Protein AF-A0A521Z301-F1 (afdb_monomer_lite)

Foldseek 3Di:
DDDDDLLRVQCVQWWDDWCVVVVVVCVVVVNWDPFPQPPDPQDQDTKTWTQPLLQVQLVVVVWTWTDDPRIIITRQRVDDPDDSSPRVSSVSSSDPDDPPDPPDD

Radius of gyration: 15.21 Å; chains: 1; bounding box: 44×51×29 Å

Secondary structure (DSSP, 8-state):
-PPPPHHHHHHHHHEEEE-HHHHHHHHHTT-PPPPS-TT------EEEEE-HHHHHHHHHTT--EEEETTEEEEEESS-SS--GGG-HHHHHHTSPPPPPP----

pLDDT: mean 81.34, std 13.95, range [42.44, 96.69]

Sequence (105 aa):
MKRPSALQRFIAENVFSRCGQAVTRLSEAGLLPRPEIPGSEAEVREWWLVSPLAARALRAAGEPVLQFCELYLWGRTQARGSSLEDDPALAAAAKPAEPPAPTGW

Structure (mmCIF, N/CA/C/O backbone):
data_AF-A0A521Z301-F1
#
_entry.id   AF-A0A521Z301-F1
#
loop_
_atom_site.group_PDB
_atom_site.id
_atom_site.type_symbol
_atom_site.label_atom_id
_atom_site.label_alt_id
_atom_site.label_comp_id
_atom_site.label_asym_id
_atom_site.label_entity_id
_atom_site.label_seq_id
_atom_site.pdbx_PDB_ins_code
_atom_site.Cartn_x
_atom_site.Cartn_y
_atom_site.Cartn_z
_atom_site.occupancy
_atom_site.B_iso_or_equiv
_atom_site.auth_seq_id
_atom_site.auth_comp_id
_atom_site.auth_asym_id
_atom_site.auth_atom_id
_atom_site.pdbx_PDB_model_num
ATOM 1 N N . MET A 1 1 ? 26.891 -1.519 -15.359 1.00 51.81 1 MET A N 1
ATOM 2 C CA . MET A 1 1 ? 25.597 -1.682 -14.653 1.00 51.81 1 MET A CA 1
ATOM 3 C C . MET A 1 1 ? 24.639 -0.601 -15.148 1.00 51.81 1 MET A C 1
ATOM 5 O O . MET A 1 1 ? 25.043 0.556 -15.175 1.00 51.81 1 MET A O 1
ATOM 9 N N . LYS A 1 2 ? 23.430 -0.952 -15.614 1.00 64.31 2 LYS A N 1
ATOM 10 C CA . LYS A 1 2 ? 22.402 0.037 -16.007 1.00 64.31 2 LYS A CA 1
ATOM 11 C C . LYS A 1 2 ? 21.871 0.738 -14.750 1.00 64.31 2 LYS A C 1
ATOM 13 O O . LYS A 1 2 ? 21.677 0.079 -13.734 1.00 64.31 2 LYS A O 1
ATOM 18 N N . ARG A 1 3 ? 21.658 2.058 -14.808 1.00 70.31 3 ARG A N 1
ATOM 19 C CA . ARG A 1 3 ? 20.988 2.791 -13.721 1.00 70.31 3 ARG A CA 1
ATOM 20 C C . ARG A 1 3 ? 19.519 2.349 -13.648 1.00 70.31 3 ARG A C 1
ATOM 22 O O . ARG A 1 3 ? 18.899 2.273 -14.709 1.00 70.31 3 ARG A O 1
ATOM 29 N N . PRO A 1 4 ? 18.975 2.081 -12.448 1.00 79.19 4 PRO A N 1
ATOM 30 C CA . PRO A 1 4 ? 17.565 1.744 -12.299 1.00 79.19 4 PRO A CA 1
ATOM 31 C C . PRO A 1 4 ? 16.688 2.926 -12.720 1.00 79.19 4 PRO A C 1
ATOM 33 O O . PRO A 1 4 ? 17.059 4.088 -12.500 1.00 79.19 4 PRO A O 1
ATOM 36 N N . SER A 1 5 ? 15.543 2.626 -13.335 1.00 88.69 5 SER A N 1
ATOM 37 C CA . SER A 1 5 ? 14.549 3.634 -13.715 1.00 88.69 5 SER A CA 1
ATOM 38 C C . SER A 1 5 ? 13.972 4.335 -12.476 1.00 88.69 5 SER A C 1
ATOM 40 O O . SER A 1 5 ? 14.096 3.844 -11.351 1.00 88.69 5 SER A O 1
ATOM 42 N N . ALA A 1 6 ? 13.333 5.495 -12.668 1.00 89.38 6 ALA A N 1
ATOM 43 C CA . ALA A 1 6 ? 12.657 6.201 -11.575 1.00 89.38 6 ALA A CA 1
ATOM 44 C C . ALA A 1 6 ? 11.604 5.310 -10.893 1.00 89.38 6 ALA A C 1
ATOM 46 O O . ALA A 1 6 ? 11.537 5.269 -9.669 1.00 89.38 6 ALA A O 1
ATOM 47 N N . LEU A 1 7 ? 10.869 4.524 -11.687 1.00 91.62 7 LEU A N 1
ATOM 48 C CA . LEU A 1 7 ? 9.900 3.550 -11.196 1.00 91.62 7 LEU A CA 1
ATOM 49 C C . LEU A 1 7 ? 10.560 2.433 -10.380 1.00 91.62 7 LEU A C 1
ATOM 51 O O . LEU A 1 7 ? 10.119 2.147 -9.275 1.00 91.62 7 LEU A O 1
ATOM 55 N N . GLN A 1 8 ? 11.647 1.841 -10.878 1.00 92.56 8 GLN A N 1
ATOM 56 C CA . GLN A 1 8 ? 12.361 0.782 -10.156 1.00 92.56 8 GLN A CA 1
ATOM 57 C C . GLN A 1 8 ? 12.890 1.269 -8.805 1.00 92.56 8 GLN A C 1
ATOM 59 O O . GLN A 1 8 ? 12.795 0.555 -7.809 1.00 92.56 8 GLN A O 1
ATOM 64 N N . ARG A 1 9 ? 13.415 2.499 -8.755 1.00 93.00 9 ARG A N 1
ATOM 65 C CA . ARG A 1 9 ? 13.851 3.116 -7.499 1.00 93.00 9 ARG A CA 1
ATOM 66 C C . ARG A 1 9 ? 12.673 3.360 -6.559 1.00 93.00 9 ARG A C 1
ATOM 68 O O . ARG A 1 9 ? 12.747 2.988 -5.396 1.00 93.00 9 ARG A O 1
ATOM 75 N N . PHE A 1 10 ? 11.582 3.921 -7.078 1.00 94.00 10 PHE A N 1
ATOM 76 C CA . PHE A 1 10 ? 10.375 4.169 -6.299 1.00 94.00 10 PHE A CA 1
ATOM 77 C C . PHE A 1 10 ? 9.824 2.882 -5.679 1.00 94.00 10 PHE A C 1
ATOM 79 O O . PHE A 1 10 ? 9.558 2.858 -4.480 1.00 94.00 10 PHE A O 1
ATOM 86 N N . ILE A 1 11 ? 9.715 1.806 -6.465 1.00 94.81 11 ILE A N 1
ATOM 87 C CA . ILE A 1 11 ? 9.279 0.488 -5.988 1.00 94.81 11 ILE A CA 1
ATOM 88 C C . ILE A 1 11 ? 10.215 -0.009 -4.886 1.00 94.81 11 ILE A C 1
ATOM 90 O O . ILE A 1 11 ? 9.740 -0.349 -3.808 1.00 94.81 11 ILE A O 1
ATOM 94 N N . ALA A 1 12 ? 11.529 0.002 -5.121 1.00 94.94 12 ALA A N 1
ATOM 95 C CA . ALA A 1 12 ? 12.510 -0.495 -4.157 1.00 94.94 12 ALA A CA 1
ATOM 96 C C . ALA A 1 12 ? 12.494 0.264 -2.817 1.00 94.94 12 ALA A C 1
ATOM 98 O O . ALA A 1 12 ? 12.773 -0.321 -1.774 1.00 94.94 12 ALA A O 1
ATOM 99 N N . GLU A 1 13 ? 12.177 1.557 -2.837 1.00 95.56 13 GLU A N 1
ATOM 100 C CA . GLU A 1 13 ? 12.157 2.409 -1.644 1.00 95.56 13 GLU A CA 1
ATOM 101 C C . GLU A 1 13 ? 10.798 2.419 -0.928 1.00 95.56 13 GLU A C 1
ATOM 103 O O . GLU A 1 13 ? 10.737 2.731 0.261 1.00 95.56 13 GLU A O 1
ATOM 108 N N . ASN A 1 14 ? 9.702 2.113 -1.633 1.00 96.69 14 ASN A N 1
ATOM 109 C CA . ASN A 1 14 ? 8.352 2.398 -1.141 1.00 96.69 14 ASN A CA 1
ATOM 110 C C . ASN A 1 14 ? 7.366 1.228 -1.200 1.00 96.69 14 ASN A C 1
ATOM 112 O O . ASN A 1 14 ? 6.263 1.364 -0.670 1.00 96.69 14 ASN A O 1
ATOM 116 N N . VAL A 1 15 ? 7.725 0.101 -1.813 1.00 95.94 15 VAL A N 1
ATOM 117 C CA . VAL A 1 15 ? 6.896 -1.108 -1.879 1.00 95.94 15 VAL A CA 1
ATOM 118 C C . VAL A 1 15 ? 7.664 -2.253 -1.233 1.00 95.94 15 VAL A C 1
ATOM 120 O O . VAL A 1 15 ? 8.750 -2.613 -1.678 1.00 95.94 15 VAL A O 1
ATOM 123 N N . PHE A 1 16 ? 7.108 -2.823 -0.165 1.00 95.12 16 PHE A N 1
ATOM 124 C CA . PHE A 1 16 ? 7.853 -3.725 0.712 1.00 95.12 16 PHE A CA 1
ATOM 125 C C . PHE A 1 16 ? 7.492 -5.192 0.497 1.00 95.12 16 PHE A C 1
ATOM 127 O O . PHE A 1 16 ? 8.274 -5.960 -0.057 1.00 95.12 16 PHE A O 1
ATOM 134 N N . SER A 1 17 ? 6.319 -5.615 0.967 1.00 93.19 17 SER A N 1
ATOM 135 C CA . SER A 1 17 ? 5.947 -7.028 0.995 1.00 93.19 17 SER A CA 1
ATOM 136 C C . SER A 1 17 ? 4.483 -7.236 0.655 1.00 93.19 17 SER A C 1
ATOM 138 O O . SER A 1 17 ? 3.610 -6.458 1.041 1.00 93.19 17 SER A O 1
ATOM 140 N N . ARG A 1 18 ? 4.205 -8.327 -0.060 1.00 92.69 18 ARG A N 1
ATOM 141 C CA . ARG A 1 18 ? 2.837 -8.773 -0.307 1.00 92.69 18 ARG A CA 1
ATOM 142 C C . ARG A 1 18 ? 2.250 -9.313 0.996 1.00 92.69 18 ARG A C 1
ATOM 144 O O . ARG A 1 18 ? 2.799 -10.232 1.597 1.00 92.69 18 ARG A O 1
ATOM 151 N N . CYS A 1 19 ? 1.117 -8.769 1.417 1.00 91.06 19 CYS A N 1
ATOM 152 C CA . CYS A 1 19 ? 0.522 -8.989 2.736 1.00 91.06 19 CYS A CA 1
ATOM 153 C C . CYS A 1 19 ? -0.938 -9.476 2.675 1.00 91.06 19 CYS A C 1
ATOM 155 O O . CYS A 1 19 ? -1.682 -9.344 3.644 1.00 91.06 19 CYS A O 1
ATOM 157 N N . GLY A 1 20 ? -1.341 -10.102 1.562 1.00 85.88 20 GLY A N 1
ATOM 158 C CA . GLY A 1 20 ? -2.712 -10.585 1.338 1.00 85.88 20 GLY A CA 1
ATOM 159 C C . GLY A 1 20 ? -3.282 -11.436 2.477 1.00 85.88 20 GLY A C 1
ATOM 160 O O . GLY A 1 20 ? -4.380 -11.157 2.937 1.00 85.88 20 GLY A O 1
ATOM 161 N N . GLN A 1 21 ? -2.525 -12.410 3.001 1.00 86.56 21 GLN A N 1
ATOM 162 C CA . GLN A 1 21 ? -3.006 -13.243 4.115 1.00 86.56 21 GLN A CA 1
ATOM 163 C C . GLN A 1 21 ? -3.237 -12.451 5.408 1.00 86.56 21 GLN A C 1
ATOM 165 O O . GLN A 1 21 ? -4.176 -12.745 6.144 1.00 86.56 21 GLN A O 1
ATOM 170 N N . ALA A 1 22 ? -2.395 -11.453 5.695 1.00 86.19 22 ALA A N 1
ATOM 171 C CA . ALA A 1 22 ? -2.574 -10.602 6.866 1.00 86.19 22 ALA A CA 1
ATOM 172 C C . ALA A 1 22 ? -3.857 -9.773 6.732 1.00 86.19 22 ALA A C 1
ATOM 174 O O . ALA A 1 22 ? -4.655 -9.730 7.663 1.00 86.19 22 ALA A O 1
ATOM 175 N N . VAL A 1 23 ? -4.096 -9.201 5.547 1.00 85.19 23 VAL A N 1
ATOM 176 C CA . VAL A 1 23 ? -5.333 -8.473 5.240 1.00 85.19 23 VAL A CA 1
ATOM 177 C C . VAL A 1 23 ? -6.556 -9.381 5.359 1.00 85.19 23 VAL A C 1
ATOM 179 O O . VAL A 1 23 ? -7.512 -9.002 6.027 1.00 85.19 23 VAL A O 1
ATOM 182 N N . THR A 1 24 ? -6.521 -10.596 4.804 1.00 83.88 24 THR A N 1
ATOM 183 C CA . THR A 1 24 ? -7.621 -11.567 4.938 1.00 83.88 24 THR A CA 1
ATOM 184 C C . THR A 1 24 ? -7.943 -11.853 6.404 1.00 83.88 24 THR A C 1
ATOM 186 O O . THR A 1 24 ? -9.094 -11.713 6.803 1.00 83.88 24 THR A O 1
ATOM 189 N N . ARG A 1 25 ? -6.936 -12.151 7.236 1.00 85.44 25 ARG A N 1
ATOM 190 C CA . ARG A 1 25 ? -7.148 -12.429 8.668 1.00 85.44 25 ARG A CA 1
ATOM 191 C C . ARG A 1 25 ? -7.688 -11.225 9.435 1.00 85.44 25 ARG A C 1
ATOM 193 O O . ARG A 1 25 ? -8.554 -11.382 10.288 1.00 85.44 25 ARG A O 1
ATOM 200 N N . LEU A 1 26 ? -7.199 -10.021 9.135 1.00 83.94 26 LEU A N 1
ATOM 201 C CA . LEU A 1 26 ? -7.738 -8.791 9.720 1.00 83.94 26 LEU A CA 1
ATOM 202 C C . LEU A 1 26 ? -9.196 -8.569 9.294 1.00 83.94 26 LEU A C 1
ATOM 204 O O . LEU A 1 26 ? -9.997 -8.103 10.100 1.00 83.94 26 LEU A O 1
ATOM 208 N N . SER A 1 27 ? -9.554 -8.928 8.057 1.00 81.62 27 SER A N 1
ATOM 209 C CA . SER A 1 27 ? -10.930 -8.843 7.558 1.00 81.62 27 SER A CA 1
ATOM 210 C C . SER A 1 27 ? -11.849 -9.803 8.300 1.00 81.62 27 SER A C 1
ATOM 212 O O . SER A 1 27 ? -12.919 -9.404 8.747 1.00 81.62 27 SER A O 1
ATOM 214 N N . GLU A 1 28 ? -11.428 -11.060 8.437 1.00 82.88 28 GLU A N 1
ATOM 215 C CA . GLU A 1 28 ? -12.167 -12.113 9.142 1.00 82.88 28 GLU A CA 1
ATOM 216 C C . GLU A 1 28 ? -12.362 -11.771 10.623 1.00 82.88 28 GLU A C 1
ATOM 218 O O . GLU A 1 28 ? -13.409 -12.058 11.195 1.00 82.88 28 GLU A O 1
ATOM 223 N N . ALA A 1 29 ? -11.385 -11.091 11.228 1.00 84.62 29 ALA A N 1
ATOM 224 C CA . ALA A 1 29 ? -11.472 -10.579 12.591 1.00 84.62 29 ALA A CA 1
ATOM 225 C C . ALA A 1 29 ? -12.326 -9.299 12.726 1.00 84.62 29 ALA A C 1
ATOM 227 O O . ALA A 1 29 ? -12.481 -8.791 13.834 1.00 84.62 29 ALA A O 1
ATOM 228 N N . GLY A 1 30 ? -12.856 -8.748 11.627 1.00 81.56 30 GLY A N 1
ATOM 229 C CA . GLY A 1 30 ? -13.634 -7.504 11.637 1.00 81.56 30 GLY A CA 1
ATOM 230 C C . GLY A 1 30 ? -12.805 -6.248 11.926 1.00 81.56 30 GLY A C 1
ATOM 231 O O . GLY A 1 30 ? -13.355 -5.232 12.342 1.00 81.56 30 GLY A O 1
ATOM 232 N N . LEU A 1 31 ? -11.486 -6.312 11.729 1.00 79.94 31 LEU A N 1
ATOM 233 C CA . LEU A 1 31 ? -10.540 -5.246 12.065 1.00 79.94 31 LEU A CA 1
ATOM 234 C C . LEU A 1 31 ? -10.171 -4.361 10.869 1.00 79.94 31 LEU A C 1
ATOM 236 O O . LEU A 1 31 ? -9.522 -3.340 11.068 1.00 79.94 31 LEU A O 1
ATOM 240 N N . LEU A 1 32 ? -10.556 -4.718 9.638 1.00 72.44 32 LEU A N 1
ATOM 241 C CA . LEU A 1 32 ? -10.315 -3.854 8.481 1.00 72.44 32 LEU A CA 1
ATOM 242 C C . LEU A 1 32 ? -11.236 -2.627 8.484 1.00 72.44 32 LEU A C 1
ATOM 244 O O . LEU A 1 32 ? -12.455 -2.798 8.390 1.00 72.44 32 LEU A O 1
ATOM 248 N N . PRO A 1 33 ? -10.691 -1.390 8.497 1.00 65.50 33 PRO A N 1
ATOM 249 C CA . PRO A 1 33 ? -11.476 -0.243 8.074 1.00 65.50 33 PRO A CA 1
ATOM 250 C C . PRO A 1 33 ? -11.863 -0.466 6.607 1.00 65.50 33 PRO A C 1
ATOM 252 O O . PRO A 1 33 ? -11.057 -0.962 5.815 1.00 65.50 33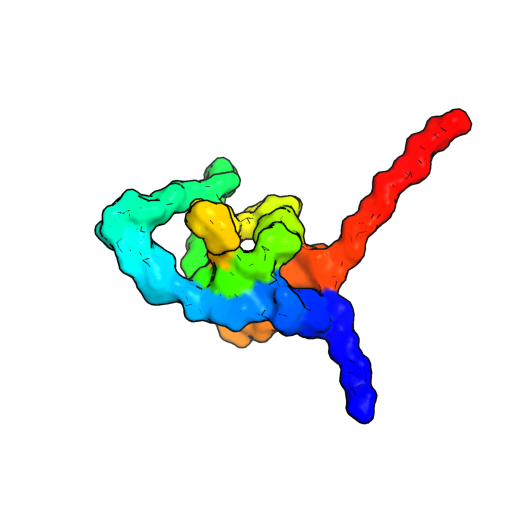 PRO A O 1
ATOM 255 N N . ARG A 1 34 ? -13.111 -0.152 6.232 1.00 58.47 34 ARG A N 1
ATOM 256 C CA . ARG A 1 34 ? -13.512 -0.217 4.819 1.00 58.47 34 ARG A CA 1
ATOM 257 C C . ARG A 1 34 ? -12.538 0.642 3.999 1.00 58.47 34 ARG A C 1
ATOM 259 O O . ARG A 1 34 ? -12.218 1.741 4.450 1.00 58.47 34 ARG A O 1
ATOM 266 N N . PRO A 1 35 ? -12.073 0.177 2.825 1.00 58.12 35 PRO A N 1
ATOM 267 C CA . PRO A 1 35 ? -11.244 1.004 1.960 1.00 58.12 35 PRO A CA 1
ATOM 268 C C . PRO A 1 35 ? -11.947 2.337 1.689 1.00 58.12 35 PRO A C 1
ATOM 270 O O . PRO A 1 35 ? -13.140 2.361 1.389 1.00 58.12 35 PRO A O 1
ATOM 273 N N . GLU A 1 36 ? -11.208 3.438 1.824 1.00 55.84 36 GLU A N 1
ATOM 274 C CA . GLU A 1 36 ? -11.698 4.822 1.713 1.00 55.84 36 GLU A CA 1
ATOM 275 C C . GLU A 1 36 ? -12.030 5.225 0.263 1.00 55.84 36 GLU A C 1
ATOM 277 O O . GLU A 1 36 ? -11.797 6.363 -0.133 1.00 55.84 36 GLU A O 1
ATOM 282 N N . ILE A 1 37 ? -12.553 4.311 -0.560 1.00 55.94 37 ILE A N 1
ATOM 283 C CA . ILE A 1 37 ? -12.990 4.643 -1.916 1.00 55.94 37 ILE A CA 1
ATOM 284 C C . ILE A 1 37 ? -14.518 4.625 -1.970 1.00 55.94 37 ILE A C 1
ATOM 286 O O . ILE A 1 37 ? -15.126 3.549 -1.951 1.00 55.94 37 ILE A O 1
ATOM 290 N N . PRO A 1 38 ? -15.168 5.796 -2.070 1.00 42.44 38 PRO A N 1
ATOM 291 C CA . PRO A 1 38 ? -16.594 5.873 -2.345 1.00 42.44 38 PRO A CA 1
ATOM 292 C C . PRO A 1 38 ? -16.912 5.173 -3.678 1.00 42.44 38 PRO A C 1
ATOM 294 O O . PRO A 1 38 ? -16.408 5.574 -4.722 1.00 42.44 38 PRO A O 1
ATOM 297 N N . GLY A 1 39 ? -17.742 4.125 -3.651 1.00 49.72 39 GLY A N 1
ATOM 298 C CA . GLY A 1 39 ? -18.280 3.488 -4.864 1.00 49.72 39 GLY A CA 1
ATOM 299 C C . GLY A 1 39 ? -17.344 2.536 -5.622 1.00 49.72 39 GLY A C 1
ATOM 300 O O . GLY A 1 39 ? -17.678 2.134 -6.732 1.00 49.72 39 GLY A O 1
ATOM 301 N N . SER A 1 40 ? -16.195 2.147 -5.061 1.00 51.94 40 SER A N 1
ATOM 302 C CA . SER A 1 40 ? -15.308 1.176 -5.715 1.00 51.94 40 SER A CA 1
ATOM 303 C C . SER A 1 40 ? -15.824 -0.256 -5.562 1.00 51.94 40 SER A C 1
ATOM 305 O O . SER A 1 40 ? -15.563 -0.916 -4.558 1.00 51.94 40 SER A O 1
ATOM 307 N N . GLU A 1 41 ? -16.469 -0.770 -6.607 1.00 49.22 41 GLU A N 1
ATOM 308 C CA . GLU A 1 41 ? -16.672 -2.211 -6.832 1.00 49.22 41 GLU A CA 1
ATOM 309 C C . GLU A 1 41 ? -15.379 -2.933 -7.272 1.00 49.22 41 GLU A C 1
ATOM 311 O O . GLU A 1 41 ? -15.402 -4.130 -7.559 1.00 49.22 41 GLU A O 1
ATOM 316 N N . ALA A 1 42 ? -14.240 -2.229 -7.359 1.00 58.31 42 ALA A N 1
ATOM 317 C CA . ALA A 1 42 ? -12.998 -2.806 -7.855 1.00 58.31 42 ALA A CA 1
ATOM 318 C C . ALA A 1 42 ? -12.492 -3.920 -6.925 1.00 58.31 42 ALA A C 1
ATOM 320 O O . ALA A 1 42 ? -12.100 -3.692 -5.779 1.00 58.31 42 ALA A O 1
ATOM 321 N N . GLU A 1 43 ? -12.490 -5.144 -7.449 1.00 72.50 43 GLU A N 1
ATOM 322 C CA . GLU A 1 43 ? -11.995 -6.322 -6.750 1.00 72.50 43 GLU A CA 1
ATOM 323 C C . GLU A 1 43 ? -10.475 -6.209 -6.550 1.00 72.50 43 GLU A C 1
ATOM 325 O O . GLU A 1 43 ? -9.693 -6.313 -7.500 1.00 72.50 43 GLU A O 1
ATOM 330 N N . VAL A 1 44 ? -10.043 -6.000 -5.304 1.00 82.38 44 VAL A N 1
ATOM 331 C CA . VAL A 1 44 ? -8.617 -5.989 -4.961 1.00 82.38 44 VAL A CA 1
ATOM 332 C C . VAL A 1 44 ? -8.047 -7.398 -5.106 1.00 82.38 44 VAL A C 1
ATOM 334 O O . VAL A 1 44 ? -8.514 -8.343 -4.472 1.00 82.38 44 VAL A O 1
ATOM 337 N N . ARG A 1 45 ? -7.009 -7.539 -5.935 1.00 83.62 45 ARG A N 1
ATOM 338 C CA . ARG A 1 45 ? -6.392 -8.832 -6.267 1.00 83.62 45 ARG A CA 1
ATOM 339 C C . ARG A 1 45 ? -5.185 -9.149 -5.393 1.00 83.62 45 ARG A C 1
ATOM 341 O O . ARG A 1 45 ? -4.946 -10.308 -5.056 1.00 83.62 45 ARG A O 1
ATOM 348 N N . GLU A 1 46 ? -4.411 -8.132 -5.031 1.00 89.56 46 GLU A N 1
ATOM 349 C CA . GLU A 1 46 ? -3.238 -8.267 -4.168 1.00 89.56 46 GLU A CA 1
ATOM 350 C C . GLU A 1 46 ? -3.187 -7.137 -3.153 1.00 89.56 46 GLU A C 1
ATOM 352 O O . GLU A 1 46 ? -3.628 -6.030 -3.431 1.00 89.56 46 GLU A O 1
ATOM 357 N N . TRP A 1 47 ? -2.584 -7.411 -2.001 1.00 91.56 47 TRP A N 1
ATOM 358 C CA . TRP A 1 47 ? -2.305 -6.401 -0.988 1.00 91.56 47 TRP A CA 1
ATOM 359 C C . TRP A 1 47 ? -0.806 -6.301 -0.765 1.00 91.56 47 TRP A C 1
ATOM 361 O O . TRP A 1 47 ? -0.142 -7.332 -0.623 1.00 91.56 47 TRP A O 1
ATOM 371 N N . TRP A 1 48 ? -0.298 -5.075 -0.716 1.00 94.69 48 TRP A N 1
ATOM 372 C CA . TRP A 1 48 ? 1.115 -4.757 -0.558 1.00 94.69 48 TRP A CA 1
ATOM 373 C C . TRP A 1 48 ? 1.318 -3.740 0.560 1.00 94.69 48 TRP A C 1
ATOM 375 O O . TRP A 1 48 ? 0.648 -2.712 0.597 1.00 94.69 48 TRP A O 1
ATOM 385 N N . LEU A 1 49 ? 2.265 -4.006 1.457 1.00 95.88 49 LEU A N 1
ATOM 386 C CA . LEU A 1 49 ? 2.740 -3.023 2.422 1.00 95.88 49 LEU A CA 1
ATOM 387 C C . LEU A 1 49 ? 3.566 -1.968 1.683 1.00 95.88 49 LEU A C 1
ATOM 389 O O . LEU A 1 49 ? 4.491 -2.314 0.942 1.00 95.88 49 LEU A O 1
ATOM 393 N N . VAL A 1 50 ? 3.249 -0.696 1.908 1.00 96.62 50 VAL A N 1
ATOM 394 C CA . VAL A 1 50 ? 3.891 0.437 1.235 1.00 96.62 50 VAL A CA 1
ATOM 395 C C . VAL A 1 50 ? 4.288 1.534 2.220 1.00 96.62 50 VAL A C 1
ATOM 397 O O . VAL A 1 50 ? 3.810 1.584 3.354 1.00 96.62 50 VAL A O 1
ATOM 400 N N . SER A 1 51 ? 5.186 2.419 1.793 1.00 96.38 51 SER A N 1
ATOM 401 C CA . SER A 1 51 ? 5.586 3.588 2.579 1.00 96.38 51 SER A CA 1
ATOM 402 C C . SER A 1 51 ? 4.461 4.635 2.642 1.00 96.38 51 SER A C 1
ATOM 404 O O . SER A 1 51 ? 3.579 4.652 1.774 1.00 96.38 51 SER A O 1
ATOM 406 N N . PRO A 1 52 ? 4.513 5.587 3.595 1.00 94.81 52 PRO A N 1
ATOM 407 C CA . PRO A 1 52 ? 3.579 6.714 3.625 1.00 94.81 52 PRO A CA 1
ATOM 408 C C . PRO A 1 52 ? 3.605 7.559 2.340 1.00 94.81 52 PRO A C 1
ATOM 410 O O . PRO A 1 52 ? 2.583 8.117 1.943 1.00 94.81 52 PRO A O 1
ATOM 413 N N . LEU A 1 53 ? 4.766 7.657 1.680 1.00 94.06 53 LEU A N 1
ATOM 414 C CA . LEU A 1 53 ? 4.916 8.401 0.429 1.00 94.06 53 LEU A CA 1
ATOM 415 C C . LEU A 1 53 ? 4.155 7.710 -0.707 1.00 94.06 53 LEU A C 1
ATOM 417 O O . LEU A 1 53 ? 3.348 8.354 -1.380 1.00 94.06 53 LEU A O 1
ATOM 421 N N . ALA A 1 54 ? 4.353 6.400 -0.875 1.00 94.88 54 ALA A N 1
ATOM 422 C CA . ALA A 1 54 ? 3.609 5.632 -1.868 1.00 94.88 54 ALA A CA 1
ATOM 423 C C . ALA A 1 54 ? 2.113 5.614 -1.567 1.00 94.88 54 ALA A C 1
ATOM 425 O O . ALA A 1 54 ? 1.318 5.831 -2.473 1.00 94.88 54 ALA A O 1
ATOM 426 N N . ALA A 1 55 ? 1.719 5.454 -0.304 1.00 93.62 55 ALA A N 1
ATOM 427 C CA . ALA A 1 55 ? 0.320 5.494 0.107 1.00 93.62 55 ALA A CA 1
ATOM 428 C C . ALA A 1 55 ? -0.388 6.788 -0.327 1.00 93.62 55 ALA A C 1
ATOM 430 O O . ALA A 1 55 ? -1.495 6.739 -0.860 1.00 93.62 55 ALA A O 1
ATOM 431 N N . ARG A 1 56 ? 0.253 7.949 -0.133 1.00 91.62 56 ARG A N 1
ATOM 432 C CA . ARG A 1 56 ? -0.293 9.248 -0.562 1.00 91.62 56 ARG A CA 1
ATOM 433 C C . ARG A 1 56 ? -0.449 9.328 -2.075 1.00 91.62 56 ARG A C 1
ATOM 435 O O . ARG A 1 56 ? -1.502 9.743 -2.550 1.00 91.62 56 ARG A O 1
ATOM 442 N N . ALA A 1 57 ? 0.578 8.924 -2.815 1.00 91.69 57 ALA A N 1
ATOM 443 C CA . ALA A 1 57 ? 0.562 8.967 -4.272 1.00 91.69 57 ALA A CA 1
ATOM 444 C C . ALA A 1 57 ? -0.488 8.011 -4.868 1.00 91.69 57 ALA A C 1
ATOM 446 O O . ALA A 1 57 ? -1.233 8.394 -5.764 1.00 91.69 57 ALA A O 1
ATOM 447 N N . LEU A 1 58 ? -0.606 6.801 -4.31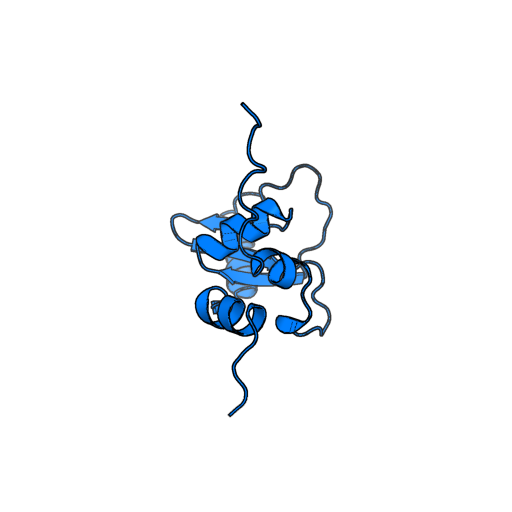9 1.00 91.75 58 LEU A N 1
ATOM 448 C CA . LEU A 1 58 ? -1.583 5.794 -4.739 1.00 91.75 58 LEU A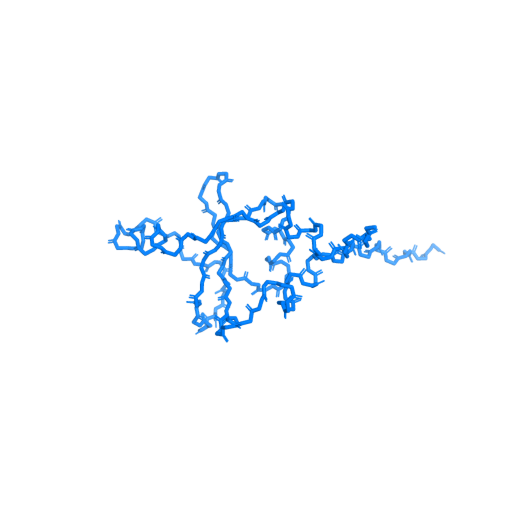 CA 1
ATOM 449 C C . LEU A 1 58 ? -3.020 6.237 -4.436 1.00 91.75 58 LEU A C 1
ATOM 451 O O . LEU A 1 58 ? -3.881 6.140 -5.305 1.00 91.75 58 LEU A O 1
ATOM 455 N N . ARG A 1 59 ? -3.272 6.831 -3.262 1.00 89.38 59 ARG A N 1
ATOM 456 C CA . ARG A 1 59 ? -4.572 7.455 -2.953 1.00 89.38 59 ARG A CA 1
ATOM 457 C C . ARG A 1 59 ? -4.918 8.576 -3.929 1.00 89.38 59 ARG A C 1
ATOM 459 O O . ARG A 1 59 ? -6.047 8.643 -4.398 1.00 89.38 59 ARG A O 1
ATOM 466 N N . ALA A 1 60 ? -3.951 9.436 -4.257 1.00 87.44 60 ALA A N 1
ATOM 467 C CA . ALA A 1 60 ? -4.150 10.499 -5.242 1.00 87.44 60 ALA A CA 1
ATOM 468 C C . ALA A 1 60 ? -4.449 9.946 -6.649 1.00 87.44 60 ALA A C 1
ATOM 470 O O . ALA A 1 60 ? -5.158 10.589 -7.417 1.00 87.44 60 ALA A O 1
ATOM 471 N N . ALA A 1 61 ? -3.957 8.744 -6.963 1.00 86.12 61 ALA A N 1
ATOM 472 C CA . ALA A 1 61 ? -4.268 8.010 -8.187 1.00 86.12 61 ALA A CA 1
ATOM 473 C C . ALA A 1 61 ? -5.597 7.223 -8.127 1.00 86.12 61 ALA A C 1
ATOM 475 O O . ALA A 1 61 ? -5.955 6.576 -9.107 1.00 86.12 61 ALA A O 1
ATOM 476 N N . GLY A 1 62 ? -6.336 7.277 -7.011 1.00 85.38 62 GLY A N 1
ATOM 477 C CA . GLY A 1 62 ? -7.608 6.569 -6.834 1.00 85.38 62 GLY A CA 1
ATOM 478 C C . GLY A 1 62 ? -7.473 5.087 -6.470 1.00 85.38 62 GLY A C 1
ATOM 479 O O . GLY A 1 62 ? -8.464 4.361 -6.507 1.00 85.38 62 GLY A O 1
ATOM 480 N N . GLU A 1 63 ? -6.275 4.624 -6.111 1.00 88.75 63 GLU A N 1
ATOM 481 C CA . GLU A 1 63 ? -6.047 3.236 -5.708 1.00 88.75 63 GLU A CA 1
ATOM 482 C C . GLU A 1 63 ? -6.473 2.971 -4.253 1.00 88.75 63 GLU A C 1
ATOM 484 O O . GLU A 1 63 ? -6.338 3.846 -3.386 1.00 88.75 63 GLU A O 1
ATOM 489 N N . PRO A 1 64 ? -6.929 1.743 -3.933 1.00 88.50 64 PRO A N 1
ATOM 490 C CA . PRO A 1 64 ? -7.324 1.402 -2.576 1.00 88.50 64 PRO A CA 1
ATOM 491 C C . PRO A 1 64 ? -6.107 1.352 -1.671 1.00 88.50 64 PRO A C 1
ATOM 493 O O . PRO A 1 64 ? -5.175 0.588 -1.903 1.00 88.50 64 PRO A O 1
ATOM 496 N N . VAL A 1 65 ? -6.135 2.127 -0.591 1.00 90.44 65 VAL A N 1
ATOM 497 C CA . VAL A 1 65 ? -5.103 2.081 0.444 1.00 90.44 65 VAL A CA 1
ATOM 498 C C . VAL A 1 65 ? -5.766 2.007 1.809 1.00 90.44 65 VAL A C 1
ATOM 500 O O . VAL A 1 65 ? -6.452 2.938 2.231 1.00 90.44 65 VAL A O 1
ATOM 503 N N . LEU A 1 66 ? -5.540 0.897 2.506 1.00 88.44 66 LEU A N 1
ATOM 504 C CA . LEU A 1 66 ? -5.912 0.734 3.906 1.00 88.44 66 LEU A CA 1
ATOM 505 C C . LEU A 1 66 ? -4.831 1.347 4.788 1.00 88.44 66 LEU A C 1
ATOM 507 O O . LEU A 1 66 ? -3.640 1.226 4.494 1.00 88.44 66 LEU A O 1
ATOM 511 N N . GLN A 1 67 ? -5.247 1.958 5.892 1.00 87.88 67 GLN A N 1
ATOM 512 C CA . GLN A 1 67 ? -4.336 2.497 6.890 1.00 87.88 67 GLN A CA 1
ATOM 513 C C . GLN A 1 67 ? -4.638 1.919 8.267 1.00 87.88 67 GLN A C 1
ATOM 515 O O . GLN A 1 67 ? -5.782 1.899 8.715 1.00 87.88 67 GLN A O 1
ATOM 520 N N . PHE A 1 68 ? -3.579 1.478 8.935 1.00 83.50 68 PHE A N 1
ATOM 521 C CA . PHE A 1 68 ? -3.594 0.903 10.270 1.00 83.50 68 PHE A CA 1
ATOM 522 C C . PHE A 1 68 ? -2.506 1.540 11.107 1.00 83.50 68 PHE A C 1
ATOM 524 O O . PHE A 1 68 ? -1.352 1.110 11.062 1.00 83.50 68 PHE A O 1
ATOM 531 N N . CYS A 1 69 ? -2.874 2.570 11.866 1.00 85.12 69 CYS A N 1
ATOM 532 C CA . CYS A 1 69 ? -1.899 3.421 12.539 1.00 85.12 69 CYS A CA 1
ATOM 533 C C . CYS A 1 69 ? -0.861 3.925 11.510 1.00 85.12 69 CYS A C 1
ATOM 535 O O . CYS A 1 69 ? -1.220 4.644 10.575 1.00 85.12 69 CYS A O 1
ATOM 537 N N . GLU A 1 70 ? 0.389 3.481 11.643 1.00 88.56 70 GLU A N 1
ATOM 538 C CA . GLU A 1 70 ? 1.522 3.833 10.779 1.00 88.56 70 GLU A CA 1
ATOM 539 C C . GLU A 1 70 ? 1.716 2.883 9.578 1.00 88.56 70 GLU A C 1
ATOM 541 O O . GLU A 1 70 ? 2.632 3.073 8.778 1.00 88.56 70 GLU A O 1
ATOM 546 N N . LEU A 1 71 ? 0.891 1.840 9.442 1.00 90.31 71 LEU A N 1
ATOM 547 C CA . LEU A 1 71 ? 0.976 0.872 8.348 1.00 90.31 71 LEU A CA 1
ATOM 548 C C . LEU A 1 71 ? 0.026 1.244 7.211 1.00 90.31 71 LEU A C 1
ATOM 550 O O . LEU A 1 71 ? -1.151 1.522 7.441 1.00 90.31 71 LEU A O 1
ATOM 554 N N . TYR A 1 72 ? 0.525 1.160 5.979 1.00 92.50 72 TYR A N 1
ATOM 555 C CA . TYR A 1 72 ? -0.236 1.449 4.768 1.00 92.50 72 TYR A CA 1
ATOM 556 C C . TYR A 1 72 ? -0.229 0.231 3.852 1.00 92.50 72 TYR A C 1
ATOM 558 O O . TYR A 1 72 ? 0.834 -0.293 3.512 1.00 92.50 72 TYR A O 1
ATOM 566 N N . LEU A 1 73 ? -1.414 -0.230 3.463 1.00 92.94 73 LEU A N 1
ATOM 567 C CA . LEU A 1 73 ? -1.589 -1.416 2.637 1.00 92.94 73 LEU A CA 1
ATOM 568 C C . LEU A 1 73 ? -2.304 -1.018 1.356 1.00 92.94 73 LEU A C 1
ATOM 570 O O . LEU A 1 73 ? -3.493 -0.707 1.371 1.00 92.94 73 LEU A O 1
ATOM 574 N N . TRP A 1 74 ? -1.572 -1.026 0.253 1.00 93.25 74 TRP A N 1
ATOM 575 C CA . TRP A 1 74 ? -2.122 -0.776 -1.068 1.00 93.25 74 TRP A CA 1
ATOM 576 C C . TRP A 1 74 ? -2.756 -2.045 -1.630 1.00 93.25 74 TRP A C 1
ATOM 578 O O . TRP A 1 74 ? -2.135 -3.110 -1.664 1.00 93.25 74 TRP A O 1
ATOM 588 N N . GLY A 1 75 ? -4.002 -1.915 -2.064 1.00 91.12 75 GLY A N 1
ATOM 589 C CA . GLY A 1 75 ? -4.738 -2.917 -2.802 1.00 91.12 75 GLY A CA 1
ATOM 590 C C . GLY A 1 75 ? -4.486 -2.759 -4.292 1.00 91.12 75 GLY A C 1
ATOM 591 O O . GLY A 1 75 ? -5.007 -1.851 -4.923 1.00 91.12 75 GLY A O 1
ATOM 592 N N . ARG A 1 76 ? -3.723 -3.671 -4.880 1.00 89.94 76 ARG A N 1
ATOM 593 C CA . ARG A 1 76 ? -3.462 -3.683 -6.315 1.00 89.94 76 ARG A CA 1
ATOM 594 C C . ARG A 1 76 ? -4.637 -4.333 -7.044 1.00 89.94 76 ARG A C 1
ATOM 596 O O . ARG A 1 76 ? -4.921 -5.522 -6.856 1.00 89.94 76 ARG A O 1
ATOM 603 N N . THR A 1 77 ? -5.323 -3.560 -7.878 1.00 82.81 77 THR A N 1
ATOM 604 C CA . THR A 1 77 ? -6.548 -3.991 -8.578 1.00 82.81 77 THR A CA 1
ATOM 605 C C . THR A 1 77 ? -6.259 -4.706 -9.909 1.00 82.81 77 THR A C 1
ATOM 607 O O . THR A 1 77 ? -6.939 -5.671 -10.255 1.00 82.81 77 THR A O 1
ATOM 610 N N . GLN A 1 78 ? -5.193 -4.331 -10.628 1.00 72.94 78 GLN A N 1
ATOM 611 C CA . GLN A 1 78 ? -4.871 -4.834 -11.980 1.00 72.94 78 GLN A CA 1
ATOM 612 C C . GLN A 1 78 ? -3.960 -6.087 -12.025 1.00 72.94 78 GLN A C 1
ATOM 614 O O . GLN A 1 78 ? -3.242 -6.329 -12.993 1.00 72.94 78 GLN A O 1
ATOM 619 N N . ALA A 1 79 ? -3.957 -6.913 -10.978 1.00 64.62 79 ALA A N 1
ATOM 620 C CA . ALA A 1 79 ? -2.809 -7.768 -10.655 1.00 64.62 79 ALA A CA 1
ATOM 621 C C . ALA A 1 79 ? -2.845 -9.241 -11.128 1.00 64.62 79 ALA A C 1
ATOM 623 O O . ALA A 1 79 ? -2.437 -10.125 -10.372 1.00 64.62 79 ALA A O 1
ATOM 624 N N . ARG A 1 80 ? -3.294 -9.581 -12.346 1.00 57.19 80 ARG A N 1
ATOM 625 C CA . ARG A 1 80 ? -3.110 -10.972 -12.833 1.00 57.19 80 ARG A CA 1
ATOM 626 C C . ARG A 1 80 ? -1.838 -11.125 -13.669 1.00 57.19 80 ARG A C 1
ATOM 628 O O . ARG A 1 80 ? -1.873 -11.029 -14.887 1.00 57.19 80 ARG A O 1
ATOM 635 N N . GLY A 1 81 ? -0.728 -11.421 -12.983 1.00 63.59 81 GLY A N 1
ATOM 636 C CA . GLY A 1 81 ? 0.532 -11.878 -13.591 1.00 63.59 81 GLY A CA 1
ATOM 637 C C . GLY A 1 81 ? 1.470 -10.784 -14.112 1.00 63.59 81 GLY A C 1
ATOM 638 O O . GLY A 1 81 ? 2.519 -11.115 -14.655 1.00 63.59 81 GLY A O 1
ATOM 639 N N . SER A 1 82 ? 1.123 -9.507 -13.939 1.00 77.75 82 SER A N 1
ATOM 640 C CA . SER A 1 82 ? 1.947 -8.358 -14.330 1.00 77.75 82 SER A CA 1
ATOM 641 C C . SER A 1 82 ? 2.974 -7.995 -13.252 1.00 77.75 82 SER A C 1
ATOM 643 O O . SER A 1 82 ? 2.678 -8.023 -12.048 1.00 77.75 82 SER A O 1
ATOM 645 N N . SER A 1 83 ? 4.185 -7.618 -13.67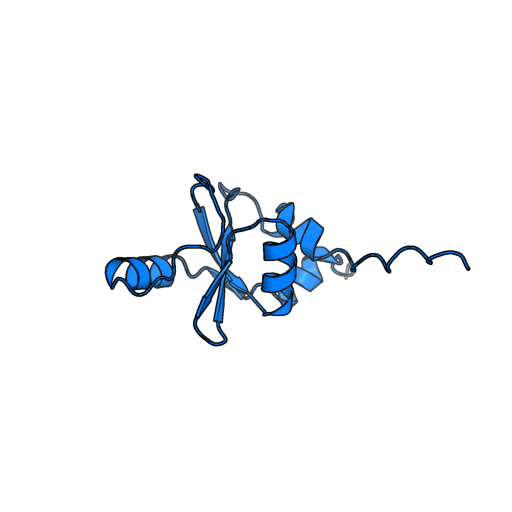4 1.00 87.94 83 SER A N 1
ATOM 646 C CA . SER A 1 83 ? 5.218 -7.107 -12.765 1.00 87.94 83 SER A CA 1
ATOM 647 C C . SER A 1 83 ? 4.740 -5.821 -12.086 1.00 87.94 83 SER A C 1
ATOM 649 O O . SER A 1 83 ? 3.882 -5.117 -12.617 1.00 87.94 83 SER A O 1
ATOM 651 N N . LEU A 1 84 ? 5.297 -5.485 -10.918 1.00 89.50 84 LEU A N 1
ATOM 652 C CA . LEU A 1 84 ? 5.089 -4.164 -10.306 1.00 89.50 84 LEU A CA 1
ATOM 653 C C . LEU A 1 84 ? 5.608 -3.038 -11.215 1.00 89.50 84 LEU A C 1
ATOM 655 O O . LEU A 1 84 ? 5.086 -1.930 -11.183 1.00 89.50 84 LEU A O 1
ATOM 659 N N . GLU A 1 85 ? 6.608 -3.330 -12.050 1.00 89.56 85 GLU A N 1
ATOM 660 C CA . GLU A 1 85 ? 7.168 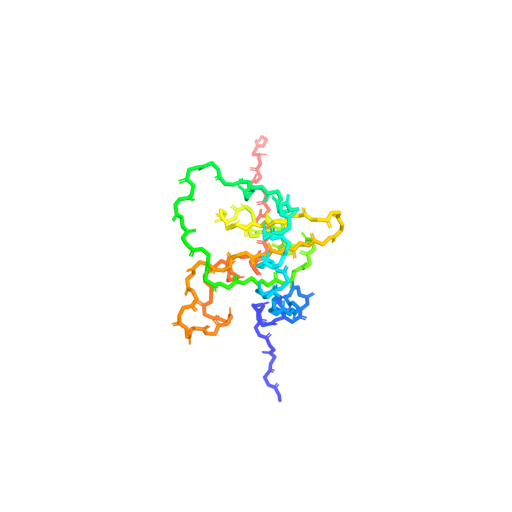-2.378 -13.019 1.00 89.56 85 GLU A CA 1
ATOM 661 C C . GLU A 1 85 ? 6.209 -2.047 -14.173 1.00 89.56 85 GLU A C 1
ATOM 663 O O . GLU A 1 85 ? 6.382 -1.024 -14.829 1.00 89.56 85 GLU A O 1
ATOM 668 N N . ASP A 1 86 ? 5.187 -2.875 -14.393 1.00 88.19 86 ASP A N 1
ATOM 669 C CA . ASP A 1 86 ? 4.162 -2.655 -15.418 1.00 88.19 86 ASP A CA 1
ATOM 670 C C . ASP A 1 86 ? 2.896 -2.008 -14.835 1.00 88.19 86 ASP A C 1
ATOM 672 O O . ASP A 1 86 ? 1.902 -1.832 -15.539 1.00 88.19 86 ASP A O 1
ATOM 676 N N . ASP A 1 87 ? 2.892 -1.692 -13.536 1.00 89.25 87 ASP A N 1
ATOM 677 C CA . ASP A 1 87 ? 1.716 -1.162 -12.863 1.00 89.25 87 ASP A CA 1
ATOM 678 C C . ASP A 1 87 ? 1.546 0.342 -13.141 1.00 89.25 87 ASP A C 1
ATOM 680 O O . ASP A 1 87 ? 2.411 1.144 -12.763 1.00 89.25 87 ASP A O 1
ATOM 684 N N . PRO A 1 88 ? 0.439 0.764 -13.779 1.00 88.31 88 PRO A N 1
ATOM 685 C CA . PRO A 1 88 ? 0.245 2.161 -14.138 1.00 88.31 88 PRO A CA 1
ATOM 686 C C . PRO A 1 88 ? 0.086 3.067 -12.914 1.00 88.31 88 PRO A C 1
ATOM 688 O O . PRO A 1 88 ? 0.481 4.233 -12.983 1.00 88.31 88 PRO A O 1
ATOM 691 N N . ALA A 1 89 ? -0.433 2.559 -11.792 1.00 89.19 89 ALA A N 1
ATOM 692 C CA . ALA A 1 89 ? -0.572 3.348 -10.576 1.00 89.19 89 ALA A CA 1
ATOM 693 C C . ALA A 1 89 ? 0.790 3.603 -9.924 1.00 89.19 89 ALA A C 1
ATOM 695 O O . ALA A 1 89 ? 1.072 4.730 -9.516 1.00 89.19 89 ALA A O 1
ATOM 696 N N . LEU A 1 90 ? 1.683 2.608 -9.909 1.00 91.25 90 LEU A N 1
ATOM 697 C CA . LEU A 1 90 ? 3.069 2.814 -9.470 1.00 91.25 90 LEU A CA 1
ATOM 698 C C . LEU A 1 90 ? 3.848 3.705 -10.440 1.00 91.25 90 LEU A C 1
ATOM 700 O O . LEU A 1 90 ? 4.608 4.567 -9.999 1.00 91.25 90 LEU A O 1
ATOM 704 N N . ALA A 1 91 ? 3.638 3.553 -11.749 1.00 90.38 91 ALA A N 1
ATOM 705 C CA . ALA A 1 91 ? 4.246 4.420 -12.756 1.00 90.38 91 ALA A CA 1
ATOM 706 C C . ALA A 1 91 ? 3.807 5.883 -12.596 1.00 90.38 91 ALA A C 1
ATOM 708 O O . ALA A 1 91 ? 4.628 6.786 -12.756 1.00 90.38 91 ALA A O 1
ATOM 709 N N . ALA A 1 92 ? 2.538 6.128 -12.263 1.00 88.12 92 ALA A N 1
ATOM 710 C CA . ALA A 1 92 ? 2.031 7.456 -11.933 1.00 88.12 92 ALA A CA 1
ATOM 711 C C . ALA A 1 92 ? 2.602 7.965 -10.602 1.00 88.12 92 ALA A C 1
ATOM 713 O O . ALA A 1 92 ? 3.071 9.099 -10.542 1.00 88.12 92 ALA A O 1
ATOM 714 N N . ALA A 1 93 ? 2.639 7.122 -9.568 1.00 87.25 93 ALA A N 1
ATOM 715 C CA . ALA A 1 93 ? 3.153 7.469 -8.244 1.00 87.25 93 ALA A CA 1
ATOM 716 C C . ALA A 1 93 ? 4.658 7.786 -8.233 1.00 87.25 93 ALA A C 1
ATOM 718 O O . ALA A 1 93 ? 5.115 8.599 -7.434 1.00 87.25 93 ALA A O 1
ATOM 719 N N . ALA A 1 94 ? 5.425 7.171 -9.134 1.00 88.25 94 ALA A N 1
ATOM 720 C CA . AL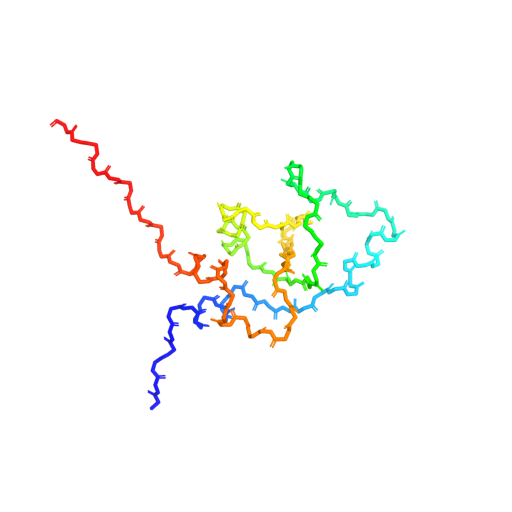A A 1 94 ? 6.852 7.423 -9.299 1.00 88.25 94 ALA A CA 1
ATOM 721 C C . ALA A 1 94 ? 7.163 8.741 -10.033 1.00 88.25 94 ALA A C 1
ATOM 723 O O . ALA A 1 94 ? 8.328 9.149 -10.079 1.00 88.25 94 ALA A O 1
ATOM 724 N N . LYS A 1 95 ? 6.165 9.407 -10.634 1.00 84.56 95 LYS A N 1
ATOM 725 C CA . LYS A 1 95 ? 6.375 10.719 -11.254 1.00 84.56 95 LYS A CA 1
ATOM 726 C C . LYS A 1 95 ? 6.507 11.781 -10.157 1.00 84.56 95 LYS A C 1
ATOM 728 O O . LYS A 1 95 ? 5.697 11.799 -9.231 1.00 84.56 95 LYS A O 1
ATOM 733 N N . PRO A 1 96 ? 7.500 12.682 -10.247 1.00 67.56 96 PRO A N 1
ATOM 734 C CA . PRO A 1 96 ? 7.569 13.815 -9.340 1.00 67.56 96 PRO A CA 1
ATOM 735 C C . PRO A 1 96 ? 6.286 14.640 -9.463 1.00 67.56 96 PRO A C 1
ATOM 737 O O . PRO A 1 96 ? 5.783 14.825 -10.572 1.00 67.56 96 PRO A O 1
ATOM 740 N N . ALA A 1 97 ? 5.768 15.121 -8.330 1.00 63.97 97 ALA A N 1
ATOM 741 C CA . ALA A 1 97 ? 4.648 16.051 -8.329 1.00 63.97 97 ALA A CA 1
ATOM 742 C C . ALA A 1 97 ? 5.019 17.247 -9.213 1.00 63.97 97 ALA A C 1
ATOM 744 O O . ALA A 1 97 ? 6.029 17.911 -8.966 1.00 63.97 97 ALA A O 1
ATOM 745 N N . GLU A 1 98 ? 4.246 17.469 -10.274 1.00 57.59 98 GLU A N 1
ATOM 746 C CA . GLU A 1 98 ? 4.451 18.616 -11.144 1.00 57.59 98 GLU A CA 1
ATOM 747 C C . GLU A 1 98 ? 4.271 19.873 -10.279 1.00 57.59 98 GLU A C 1
ATOM 749 O O . GLU A 1 98 ? 3.279 19.962 -9.542 1.00 57.59 98 GLU A O 1
ATOM 754 N N . PRO A 1 99 ? 5.247 20.799 -10.251 1.00 56.72 99 PRO A N 1
ATOM 755 C CA . PRO A 1 99 ? 5.095 22.011 -9.467 1.00 56.72 99 PRO A CA 1
ATOM 756 C C . PRO A 1 99 ? 3.826 22.729 -9.939 1.00 56.72 99 PRO A C 1
ATOM 758 O O . PRO A 1 99 ? 3.552 22.734 -11.144 1.00 56.72 99 PRO A O 1
ATOM 761 N N . PRO A 1 100 ? 3.034 23.311 -9.019 1.00 59.00 100 PRO A N 1
ATOM 762 C CA . PRO A 1 100 ? 1.836 24.033 -9.412 1.00 59.00 100 PRO A CA 1
ATOM 763 C C . PRO A 1 100 ? 2.222 25.073 -10.463 1.00 59.00 100 PRO A C 1
ATOM 765 O O . PRO A 1 100 ? 3.234 25.765 -10.307 1.00 59.00 100 PRO A O 1
ATOM 768 N N . ALA A 1 101 ? 1.442 25.137 -11.548 1.00 64.44 101 ALA A N 1
ATOM 769 C CA . ALA A 1 101 ? 1.657 26.115 -12.603 1.00 64.44 101 ALA A CA 1
ATOM 770 C C . ALA A 1 101 ? 1.825 27.499 -11.958 1.00 64.44 101 ALA A C 1
ATOM 772 O O . ALA A 1 101 ? 1.060 27.817 -11.040 1.00 64.44 101 ALA A O 1
ATOM 773 N N . PRO A 1 102 ? 2.820 28.303 -12.378 1.00 66.44 102 PRO A N 1
ATOM 774 C CA . PRO A 1 102 ? 2.999 29.625 -11.812 1.00 66.44 102 PRO A CA 1
ATOM 775 C C . PRO A 1 102 ? 1.685 30.378 -11.987 1.00 66.44 102 PRO A C 1
ATOM 777 O O . PRO A 1 102 ? 1.239 30.619 -13.109 1.00 66.44 102 PRO A O 1
ATOM 780 N N . THR A 1 103 ? 1.037 30.706 -10.871 1.00 68.44 103 THR A N 1
ATOM 781 C CA . THR A 1 103 ? -0.051 31.674 -10.862 1.00 68.44 103 THR A CA 1
ATOM 782 C C . THR A 1 103 ? 0.572 32.975 -11.334 1.00 68.44 103 THR A C 1
ATOM 784 O O . THR A 1 103 ? 1.351 33.584 -10.599 1.00 68.44 103 THR A O 1
ATOM 787 N N . GLY A 1 104 ? 0.337 33.315 -12.602 1.00 69.31 104 GLY A N 1
ATOM 788 C CA . GLY A 1 104 ? 0.788 34.572 -13.180 1.00 69.31 104 GLY A CA 1
ATOM 789 C C . GLY A 1 104 ? 0.319 35.720 -12.293 1.00 69.31 104 GLY A C 1
ATOM 790 O O . GLY A 1 104 ? -0.854 35.761 -11.919 1.00 69.31 104 GLY A O 1
ATOM 791 N N . TRP A 1 105 ? 1.264 36.576 -11.914 1.00 50.41 105 TRP A N 1
ATOM 792 C CA . TRP A 1 105 ? 0.994 37.879 -11.317 1.00 50.41 105 TRP A CA 1
ATOM 793 C C . TRP A 1 105 ? 0.655 38.878 -12.419 1.00 50.41 105 TRP A C 1
ATOM 795 O O . TRP A 1 105 ? 1.325 38.812 -13.477 1.00 50.41 105 TRP A O 1
#